Protein AF-A0A4P9C6R0-F1 (afdb_monomer)

Organism: Eubacterium maltosivorans (NCBI:txid2041044)

Secondary structure (DSSP, 8-state):
----HHHHHHHHHHHHHTT--EEEEEEEETTEEEEEEEE-TT---GGG-HHHHHHHHHHHHTTT--EEE-TTSSEEEE--TT---

Sequence (85 aa):
MIVTFREIGALNQLLQEKHLDYKIHLSDACGSQSMWIESLNNAGDPKANKALYEVIDAFFEKMGTELEYTWDKKSFWFKDRSLVF

Radius of gyration: 12.76 Å; Cα contacts (8 Å, |Δi|>4): 108; chains: 1; bounding box: 40×25×30 Å

pLDDT: mean 88.7, std 11.82, range [40.66, 97.88]

Structure (mmCIF, N/CA/C/O backbone):
data_AF-A0A4P9C6R0-F1
#
_entry.id   AF-A0A4P9C6R0-F1
#
loop_
_atom_site.group_PDB
_atom_site.id
_atom_site.type_symbol
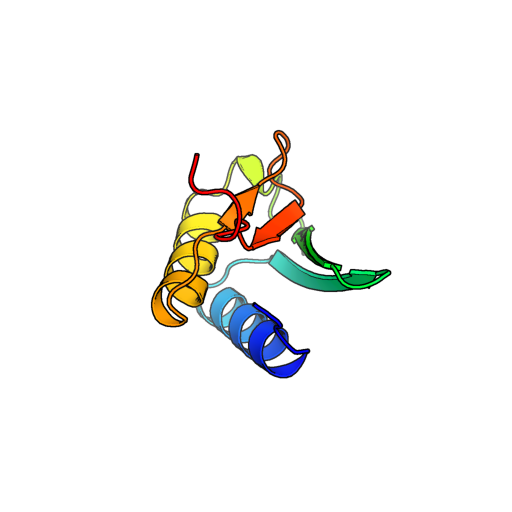_atom_site.label_atom_id
_atom_site.label_alt_id
_atom_site.label_comp_id
_atom_site.label_asym_id
_atom_site.label_entity_id
_atom_site.label_seq_id
_atom_site.pdbx_PDB_ins_code
_atom_site.Cartn_x
_atom_site.Cartn_y
_atom_site.Cartn_z
_atom_site.occupancy
_atom_site.B_iso_or_equiv
_atom_site.auth_seq_id
_atom_site.auth_comp_id
_atom_site.auth_asym_id
_atom_site.auth_atom_id
_atom_site.pdbx_PDB_model_num
ATOM 1 N N . MET A 1 1 ? 7.208 -6.898 -10.729 1.00 74.75 1 MET A N 1
ATOM 2 C CA . MET A 1 1 ? 5.850 -7.418 -11.017 1.00 74.75 1 MET A CA 1
ATOM 3 C C . MET A 1 1 ? 5.045 -6.286 -11.625 1.00 74.75 1 MET A C 1
ATOM 5 O O . MET A 1 1 ? 5.284 -5.154 -11.231 1.00 74.75 1 MET A O 1
ATOM 9 N N . ILE A 1 2 ? 4.153 -6.578 -12.571 1.00 81.81 2 ILE A N 1
ATOM 10 C CA . ILE A 1 2 ? 3.207 -5.595 -13.111 1.00 81.81 2 ILE A CA 1
ATOM 11 C C . ILE A 1 2 ? 1.827 -5.937 -12.554 1.00 81.81 2 ILE A C 1
ATOM 13 O O . ILE A 1 2 ? 1.419 -7.097 -12.613 1.00 81.81 2 ILE A O 1
ATOM 17 N N . VAL A 1 3 ? 1.128 -4.943 -12.022 1.00 86.69 3 VAL A N 1
ATOM 18 C CA . VAL A 1 3 ? -0.269 -5.037 -11.591 1.00 86.69 3 VAL A CA 1
ATOM 19 C C . VAL A 1 3 ? -1.140 -4.134 -12.438 1.00 86.69 3 VAL A C 1
ATOM 21 O O . VAL A 1 3 ? -0.703 -3.099 -12.940 1.00 86.69 3 VAL A O 1
ATOM 24 N N . THR A 1 4 ? -2.382 -4.549 -12.639 1.00 89.94 4 THR A N 1
ATOM 25 C CA . THR A 1 4 ? -3.342 -3.827 -13.466 1.00 89.94 4 THR A CA 1
ATOM 26 C C . THR A 1 4 ? -4.401 -3.166 -12.593 1.00 89.94 4 THR A C 1
ATOM 28 O O . THR A 1 4 ? -4.543 -3.437 -11.397 1.00 89.94 4 THR A O 1
ATOM 31 N N . PHE A 1 5 ? -5.222 -2.323 -13.215 1.00 90.31 5 PHE A N 1
ATOM 32 C CA . PHE A 1 5 ? -6.393 -1.743 -12.562 1.00 90.31 5 PHE A CA 1
ATOM 33 C C . PHE A 1 5 ? -7.362 -2.796 -12.006 1.00 90.31 5 PHE A C 1
ATOM 35 O O . PHE A 1 5 ? -8.106 -2.495 -11.074 1.00 90.31 5 PHE A O 1
ATOM 42 N N . ARG A 1 6 ? -7.355 -4.031 -12.530 1.00 93.44 6 ARG A N 1
ATOM 43 C CA . ARG A 1 6 ? -8.221 -5.110 -12.043 1.00 93.44 6 ARG A CA 1
ATOM 44 C C . ARG A 1 6 ? -7.809 -5.585 -10.654 1.00 93.44 6 ARG A C 1
ATOM 46 O O . ARG A 1 6 ? -8.672 -5.710 -9.789 1.00 93.44 6 ARG A O 1
ATOM 53 N N . GLU A 1 7 ? -6.519 -5.819 -10.423 1.00 94.06 7 GLU A N 1
ATOM 54 C CA . GLU A 1 7 ? -6.020 -6.225 -9.104 1.00 94.06 7 GLU A CA 1
ATOM 55 C C . GLU A 1 7 ? -6.224 -5.106 -8.079 1.00 94.06 7 GLU A C 1
ATOM 57 O O . GLU A 1 7 ? -6.647 -5.364 -6.956 1.00 94.06 7 GLU A O 1
ATOM 62 N N . ILE A 1 8 ? -6.022 -3.853 -8.489 1.00 95.56 8 ILE A N 1
ATOM 63 C CA . ILE A 1 8 ? -6.256 -2.678 -7.637 1.00 95.56 8 ILE A CA 1
ATOM 64 C C . ILE A 1 8 ? -7.745 -2.519 -7.310 1.00 95.56 8 ILE A C 1
ATOM 66 O O . ILE A 1 8 ? -8.101 -2.204 -6.176 1.00 95.56 8 ILE A O 1
ATOM 70 N N . GLY A 1 9 ? -8.631 -2.791 -8.270 1.00 96.62 9 GLY A N 1
ATOM 71 C CA . GLY A 1 9 ? -10.073 -2.852 -8.039 1.00 96.62 9 GLY A CA 1
ATOM 72 C C . GLY A 1 9 ? -10.454 -3.924 -7.016 1.00 96.62 9 GLY A C 1
ATOM 73 O O . GLY A 1 9 ? -11.218 -3.640 -6.097 1.00 96.62 9 GLY A O 1
ATOM 74 N N . ALA A 1 10 ? -9.876 -5.124 -7.125 1.00 97.00 10 ALA A N 1
ATOM 75 C CA . ALA A 1 10 ? -10.112 -6.212 -6.177 1.00 97.00 10 ALA A CA 1
ATOM 76 C C . ALA A 1 10 ? -9.603 -5.880 -4.764 1.00 97.00 10 ALA A C 1
ATOM 78 O O . ALA A 1 10 ? -10.298 -6.139 -3.783 1.00 97.00 10 ALA A O 1
ATOM 79 N N . LEU A 1 11 ? -8.425 -5.259 -4.651 1.00 97.25 11 LEU A N 1
ATOM 80 C CA . LEU A 1 11 ? -7.900 -4.788 -3.369 1.00 97.25 11 LEU A CA 1
ATOM 81 C C . LEU A 1 11 ? -8.810 -3.718 -2.751 1.00 97.25 11 LEU A C 1
ATOM 83 O O . LEU A 1 11 ? -9.138 -3.801 -1.572 1.00 97.25 11 LEU A O 1
ATOM 87 N N . ASN A 1 12 ? -9.274 -2.751 -3.543 1.00 97.88 12 ASN A N 1
ATOM 88 C CA . ASN A 1 12 ? -10.201 -1.724 -3.066 1.00 97.88 12 ASN A CA 1
ATOM 89 C C . ASN A 1 12 ? -11.533 -2.312 -2.591 1.00 97.88 12 ASN A C 1
ATOM 91 O O . ASN A 1 12 ? -12.040 -1.903 -1.549 1.00 97.88 12 ASN A O 1
ATOM 95 N N . GLN A 1 13 ? -12.078 -3.298 -3.305 1.00 97.62 13 GLN A N 1
ATOM 96 C CA . GLN A 1 13 ? -13.276 -4.007 -2.860 1.00 97.62 13 GLN A CA 1
ATOM 97 C C . GLN A 1 13 ? -13.032 -4.728 -1.523 1.00 97.62 13 GLN A C 1
ATOM 99 O O . GLN A 1 13 ? -13.852 -4.632 -0.615 1.00 97.62 13 GLN A O 1
ATOM 104 N N . LEU A 1 14 ? -11.879 -5.383 -1.358 1.00 97.50 14 LEU A N 1
ATOM 105 C CA . LEU A 1 14 ? -11.519 -6.057 -0.108 1.00 97.50 14 LEU A CA 1
ATOM 106 C C . LEU A 1 14 ? -11.393 -5.083 1.076 1.00 97.50 14 LEU A C 1
ATOM 108 O O . LEU A 1 14 ? -11.786 -5.419 2.194 1.00 97.50 14 LEU A O 1
ATOM 112 N N . LEU A 1 15 ? -10.852 -3.883 0.850 1.00 96.75 15 LEU A N 1
ATOM 113 C CA . LEU A 1 15 ? -10.796 -2.836 1.875 1.00 96.75 15 LEU A CA 1
ATOM 114 C C . LEU A 1 15 ? -12.207 -2.396 2.289 1.00 96.75 15 LEU A C 1
ATOM 116 O O . LEU A 1 15 ? -12.492 -2.317 3.484 1.00 96.75 15 LEU A O 1
ATOM 120 N N . GLN A 1 16 ? -13.112 -2.217 1.323 1.00 95.38 16 GLN A N 1
ATOM 121 C CA . GLN A 1 16 ? -14.516 -1.887 1.590 1.00 95.38 16 GLN A CA 1
ATOM 122 C C . GLN A 1 16 ? -15.237 -2.985 2.382 1.00 95.38 16 GLN A C 1
ATOM 124 O O . GLN A 1 16 ? -15.911 -2.683 3.366 1.00 95.38 16 GLN A O 1
ATOM 129 N N . GLU A 1 17 ? -15.059 -4.256 2.014 1.00 96.50 17 GLU A N 1
ATOM 130 C CA . GLU A 1 17 ? -15.629 -5.411 2.732 1.00 96.50 17 GLU A CA 1
ATOM 131 C C . GLU A 1 17 ? -15.138 -5.506 4.186 1.00 96.50 17 GLU A C 1
ATOM 133 O O . GLU A 1 17 ? -15.825 -6.051 5.048 1.00 96.50 17 GLU A O 1
ATOM 138 N N . LYS A 1 18 ? -13.953 -4.959 4.473 1.00 95.00 18 LYS A N 1
ATOM 139 C CA . LYS A 1 18 ? -13.366 -4.889 5.818 1.00 95.00 18 LYS A CA 1
ATOM 140 C C . LYS A 1 18 ? -13.675 -3.589 6.557 1.00 95.00 18 LYS A C 1
ATOM 142 O O . LYS A 1 18 ? -13.137 -3.389 7.643 1.00 95.00 18 LYS A O 1
ATOM 147 N N . HIS A 1 19 ? -14.524 -2.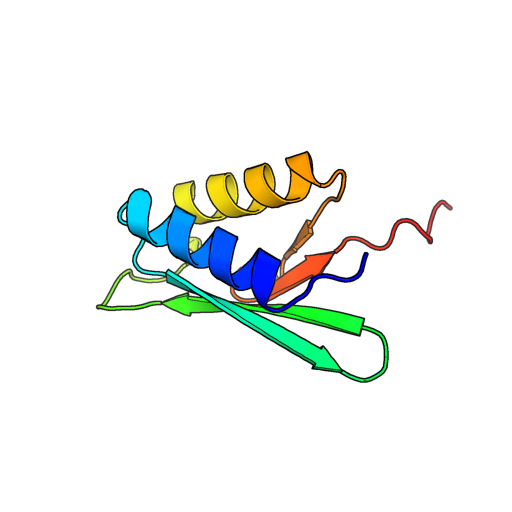729 5.992 1.00 94.06 19 HIS A N 1
ATOM 148 C CA . HIS A 1 19 ? -14.844 -1.407 6.534 1.00 94.06 19 HIS A CA 1
ATOM 149 C C . HIS A 1 19 ? -13.595 -0.539 6.765 1.00 94.06 19 HIS A C 1
ATOM 151 O O . HIS A 1 19 ? -13.507 0.214 7.734 1.00 94.06 19 HIS A O 1
ATOM 157 N N . LEU A 1 20 ? -12.606 -0.670 5.878 1.00 94.56 20 LEU A N 1
ATOM 158 C CA . LEU A 1 20 ? -11.422 0.175 5.842 1.00 94.56 20 LEU A CA 1
ATOM 159 C C . LEU A 1 20 ? -11.651 1.275 4.807 1.00 94.56 20 LEU A C 1
ATOM 161 O O . LEU A 1 20 ? -11.595 1.029 3.603 1.00 94.56 20 LEU A O 1
ATOM 165 N N . ASP A 1 21 ? -11.885 2.491 5.290 1.00 95.00 21 ASP A N 1
ATOM 166 C CA . ASP A 1 21 ? -12.173 3.680 4.482 1.00 95.00 21 ASP A CA 1
ATOM 167 C C . ASP A 1 21 ? -10.900 4.256 3.828 1.00 95.00 21 ASP A C 1
ATOM 169 O O . ASP A 1 21 ? -10.537 5.419 4.004 1.00 95.00 21 ASP A O 1
ATOM 173 N N . TYR A 1 22 ? -10.202 3.425 3.056 1.00 95.88 22 TYR A N 1
ATOM 174 C CA . TYR A 1 22 ? -9.049 3.814 2.250 1.00 95.88 22 TYR A CA 1
ATOM 175 C C . TYR A 1 22 ? -9.213 3.344 0.813 1.00 95.88 22 TYR A C 1
ATOM 177 O O . TYR A 1 22 ? -9.854 2.330 0.534 1.00 95.88 22 TYR A O 1
ATOM 185 N N . LYS A 1 23 ? -8.581 4.070 -0.105 1.00 96.44 23 LYS A N 1
ATOM 186 C CA . LYS A 1 23 ? -8.537 3.722 -1.520 1.00 96.44 23 LYS A CA 1
ATOM 187 C C . LYS A 1 23 ? -7.103 3.662 -2.011 1.00 96.44 23 LYS A C 1
ATOM 189 O O . LYS A 1 23 ? -6.313 4.573 -1.785 1.00 96.44 23 LYS A O 1
ATOM 194 N N . ILE A 1 24 ? -6.788 2.585 -2.711 1.00 96.94 24 ILE A N 1
ATOM 195 C CA . ILE A 1 24 ? -5.517 2.370 -3.385 1.00 96.94 24 ILE A CA 1
ATOM 196 C C . ILE A 1 24 ? -5.649 2.833 -4.824 1.00 96.94 24 ILE A C 1
ATOM 198 O O . ILE A 1 24 ? -6.583 2.457 -5.541 1.00 96.94 24 ILE A O 1
ATOM 202 N N . HIS A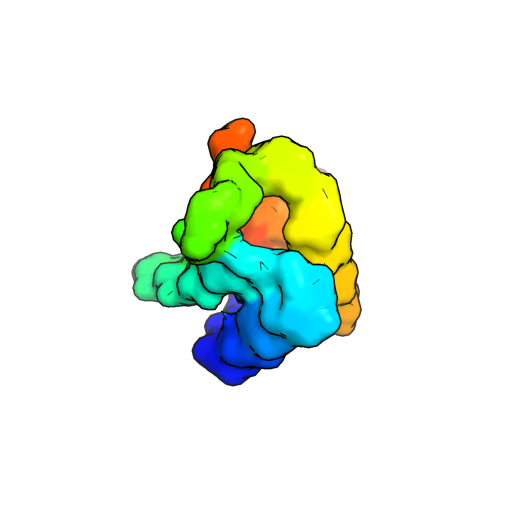 1 25 ? -4.678 3.621 -5.250 1.00 96.12 25 HIS A N 1
ATOM 203 C CA . HIS A 1 25 ? -4.550 4.073 -6.622 1.00 96.12 25 HIS A CA 1
ATOM 204 C C . HIS A 1 25 ? -3.245 3.564 -7.222 1.00 96.12 25 HIS A C 1
ATOM 206 O O . HIS A 1 25 ? -2.259 3.389 -6.509 1.00 96.12 25 HIS A O 1
ATOM 212 N N . LEU A 1 26 ? -3.252 3.338 -8.534 1.00 94.31 26 LEU A N 1
ATOM 213 C CA . LEU A 1 26 ? -2.099 2.878 -9.302 1.00 94.31 26 LEU A CA 1
ATOM 214 C C . LEU A 1 26 ? -1.505 4.040 -10.091 1.00 94.31 26 LEU A C 1
ATOM 216 O O . LEU A 1 26 ? -2.212 4.690 -10.861 1.00 94.31 26 LEU A O 1
ATOM 220 N N . SER A 1 27 ? -0.209 4.266 -9.912 1.00 91.56 27 SER A N 1
ATOM 221 C CA . SER A 1 27 ? 0.607 5.176 -10.707 1.00 91.56 27 SER A CA 1
ATOM 222 C C . SER A 1 27 ? 1.569 4.342 -11.540 1.00 91.56 27 SER A C 1
ATOM 224 O O . SER A 1 27 ? 2.391 3.605 -10.993 1.00 91.56 27 SER A O 1
ATOM 226 N N . ASP A 1 28 ? 1.470 4.455 -12.857 1.00 86.06 28 ASP A N 1
ATOM 227 C CA . ASP A 1 28 ? 2.388 3.813 -13.792 1.00 86.06 28 ASP A CA 1
ATOM 228 C C . ASP A 1 28 ? 3.202 4.902 -14.493 1.00 86.06 28 ASP A C 1
ATOM 230 O O . ASP A 1 28 ? 2.642 5.757 -15.184 1.00 86.06 28 ASP A O 1
ATOM 234 N N . ALA A 1 29 ? 4.516 4.918 -14.263 1.00 75.75 29 ALA A N 1
ATOM 235 C CA . ALA A 1 29 ? 5.414 5.912 -14.836 1.00 75.75 29 ALA A CA 1
ATOM 236 C C . ALA A 1 29 ? 6.740 5.275 -15.273 1.00 75.75 29 ALA A C 1
ATOM 238 O O . ALA A 1 29 ? 7.450 4.652 -14.480 1.00 75.75 29 ALA A O 1
ATOM 239 N N . CYS A 1 30 ? 7.085 5.479 -16.551 1.00 65.62 30 CYS A N 1
ATOM 240 C CA . CYS A 1 30 ? 8.381 5.157 -17.164 1.00 65.62 30 CYS A CA 1
ATOM 241 C C . CYS A 1 30 ? 8.956 3.774 -16.791 1.00 65.62 30 CYS A C 1
ATOM 243 O O . CYS A 1 30 ? 10.137 3.656 -16.479 1.00 65.62 30 CYS A O 1
ATOM 245 N N . GLY A 1 31 ? 8.129 2.722 -16.843 1.00 68.94 31 GLY A N 1
ATOM 246 C CA . GLY A 1 31 ? 8.568 1.337 -16.620 1.00 68.94 31 GLY A CA 1
ATOM 247 C C . GLY A 1 31 ? 8.604 0.900 -15.153 1.00 68.94 31 GLY A C 1
ATOM 248 O O . GLY A 1 31 ? 9.071 -0.200 -14.862 1.00 68.94 31 GLY A O 1
ATOM 249 N N . SER A 1 32 ? 8.087 1.726 -14.241 1.00 79.75 32 SER A N 1
ATOM 250 C CA . SER A 1 32 ? 7.900 1.391 -12.830 1.00 79.75 32 SER A CA 1
ATOM 251 C C . SER A 1 32 ? 6.474 1.698 -12.386 1.00 79.75 32 SER A C 1
ATOM 253 O O . SER A 1 32 ? 5.876 2.692 -12.802 1.00 79.75 32 SER A O 1
ATOM 255 N N . GLN A 1 33 ? 5.939 0.842 -11.521 1.00 89.50 33 GLN A N 1
ATOM 256 C CA . GLN A 1 33 ? 4.625 1.032 -10.925 1.00 89.50 33 GLN A CA 1
ATOM 257 C C . GLN A 1 33 ? 4.768 1.345 -9.442 1.00 89.50 33 GLN A C 1
ATOM 259 O O . GLN A 1 33 ? 5.554 0.720 -8.729 1.00 89.50 33 GLN A O 1
ATOM 264 N N . SER A 1 34 ? 3.974 2.303 -8.986 1.00 92.44 34 SER A N 1
ATOM 265 C CA . SER A 1 34 ? 3.815 2.633 -7.576 1.00 92.44 34 SER A CA 1
ATOM 266 C C . SER A 1 34 ? 2.338 2.772 -7.250 1.00 92.44 34 SER A C 1
ATOM 268 O O . SER A 1 34 ? 1.500 3.011 -8.119 1.00 92.44 34 SER A O 1
ATOM 270 N N . MET A 1 35 ? 2.012 2.611 -5.980 1.00 95.12 35 MET A N 1
ATOM 271 C CA . MET A 1 35 ? 0.663 2.731 -5.469 1.00 95.12 35 MET A CA 1
ATOM 272 C C . MET A 1 35 ? 0.642 3.775 -4.362 1.00 95.12 35 MET A C 1
ATOM 274 O O . MET A 1 35 ? 1.610 3.903 -3.609 1.00 95.12 35 MET A O 1
ATOM 278 N N . TRP A 1 36 ? -0.459 4.515 -4.248 1.00 95.38 36 TRP A N 1
ATOM 279 C CA . TRP A 1 36 ? -0.670 5.443 -3.138 1.00 95.38 36 TRP A CA 1
ATOM 280 C C . TRP A 1 36 ? -2.014 5.214 -2.458 1.00 95.38 36 TRP A C 1
ATOM 282 O O . TRP A 1 36 ? -2.985 4.761 -3.072 1.00 95.38 36 TRP A O 1
ATOM 292 N N . ILE A 1 37 ? -2.033 5.517 -1.166 1.00 96.31 37 ILE A N 1
ATOM 293 C CA . ILE A 1 37 ? -3.155 5.326 -0.261 1.00 96.31 37 ILE A CA 1
ATOM 294 C C . ILE A 1 37 ? -3.844 6.673 -0.061 1.00 96.31 37 ILE A C 1
ATOM 296 O O . ILE A 1 37 ? -3.259 7.632 0.445 1.00 96.31 37 ILE A O 1
ATOM 300 N N . GLU A 1 38 ? -5.115 6.730 -0.425 1.00 94.88 38 GLU A N 1
ATOM 301 C CA . GLU A 1 38 ? -6.020 7.829 -0.122 1.00 94.88 38 GLU A CA 1
ATOM 302 C C . GLU A 1 38 ? -6.873 7.469 1.102 1.00 94.88 38 GLU A C 1
ATOM 304 O O . GLU A 1 38 ? -7.429 6.375 1.176 1.00 94.88 38 GLU A O 1
ATOM 309 N N . SER A 1 39 ? -6.976 8.392 2.059 1.00 93.50 39 SER A N 1
ATOM 310 C CA . SER A 1 39 ? -7.872 8.283 3.217 1.00 93.50 39 SER A CA 1
ATOM 311 C C . SER A 1 39 ? -9.242 8.856 2.855 1.00 93.50 39 SER A C 1
ATOM 313 O O . SER A 1 39 ? -9.323 9.979 2.353 1.00 93.50 39 SER A O 1
AT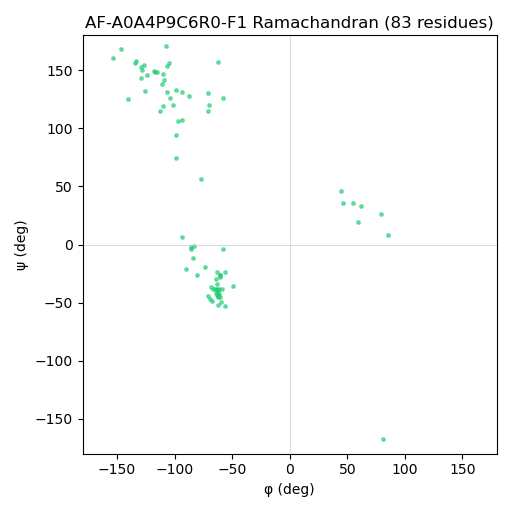OM 315 N N . LEU A 1 40 ? -10.311 8.096 3.090 1.00 92.75 40 LEU A N 1
ATOM 316 C CA . LEU A 1 40 ? -11.696 8.495 2.831 1.00 92.75 40 LEU A CA 1
ATOM 317 C C . LEU A 1 40 ? -12.404 8.839 4.149 1.00 92.75 40 LEU A C 1
ATOM 319 O O . LEU A 1 40 ? -12.015 8.357 5.204 1.00 92.75 40 LEU A O 1
ATOM 323 N N . ASN A 1 41 ? -13.456 9.664 4.101 1.00 84.44 41 ASN A N 1
ATOM 324 C CA . ASN A 1 41 ? -14.409 9.882 5.207 1.00 84.44 41 ASN A CA 1
ATOM 325 C C . ASN A 1 41 ? -13.799 10.109 6.611 1.00 84.44 41 ASN A C 1
ATOM 327 O O . ASN A 1 41 ? -14.377 9.697 7.612 1.00 84.44 41 ASN A O 1
ATOM 331 N N . ASN A 1 42 ? -12.653 10.792 6.705 1.00 78.69 42 ASN A N 1
ATOM 332 C CA . ASN A 1 42 ? -11.907 10.984 7.957 1.00 78.69 42 ASN A CA 1
ATOM 333 C C . ASN A 1 42 ? -11.391 9.686 8.612 1.00 78.69 42 ASN A C 1
ATOM 335 O O . ASN A 1 42 ? -11.229 9.649 9.831 1.00 78.69 42 ASN A O 1
ATOM 339 N N . ALA A 1 43 ? -11.029 8.663 7.830 1.00 81.06 43 ALA A N 1
ATOM 340 C CA . ALA A 1 43 ? -10.373 7.437 8.308 1.00 81.06 43 ALA A CA 1
ATOM 341 C C . ALA A 1 43 ? -9.036 7.682 9.041 1.00 81.06 43 ALA A C 1
ATOM 343 O O . ALA A 1 43 ? -8.415 6.757 9.564 1.00 81.06 43 ALA A O 1
ATOM 344 N N . GLY A 1 44 ? -8.576 8.933 9.092 1.00 84.06 44 GLY A N 1
ATOM 345 C CA . GLY A 1 44 ? -7.365 9.346 9.780 1.00 84.06 44 GLY A CA 1
ATOM 346 C C . GLY A 1 44 ? -6.114 9.074 8.953 1.00 84.06 44 GLY A C 1
ATOM 347 O O . GLY A 1 44 ? -6.178 8.817 7.747 1.00 84.06 44 GLY A O 1
ATOM 348 N N . ASP A 1 45 ? -4.963 9.177 9.614 1.00 87.12 45 ASP A N 1
ATOM 349 C CA . ASP A 1 45 ? -3.662 8.925 9.001 1.00 87.12 45 ASP A CA 1
ATOM 350 C C . ASP A 1 45 ? -3.500 7.422 8.708 1.00 87.12 45 ASP A C 1
ATOM 352 O O . ASP A 1 45 ? -3.514 6.624 9.655 1.00 87.12 45 ASP A O 1
ATOM 356 N N . PRO A 1 46 ? -3.303 7.014 7.435 1.00 86.94 46 PRO A N 1
ATOM 357 C CA . PRO A 1 46 ? -3.023 5.627 7.085 1.00 86.94 46 PRO A CA 1
ATOM 358 C C . PRO A 1 46 ? -1.915 5.011 7.932 1.00 86.94 46 PRO A C 1
ATOM 360 O O . PRO A 1 46 ? -1.985 3.829 8.255 1.00 86.94 46 PRO A O 1
ATOM 363 N N . LYS A 1 47 ? -0.885 5.775 8.317 1.00 87.69 47 LYS A N 1
ATOM 364 C CA . LYS A 1 47 ? 0.261 5.271 9.089 1.00 87.69 47 LYS A CA 1
ATOM 365 C C . LYS A 1 47 ? -0.132 4.699 10.454 1.00 87.69 47 LYS A C 1
ATOM 367 O O . LYS A 1 47 ? 0.564 3.826 10.969 1.00 87.69 47 LYS A O 1
ATOM 372 N N . ALA A 1 48 ? -1.241 5.164 11.027 1.00 87.56 48 ALA A N 1
ATOM 373 C CA . ALA A 1 48 ? -1.757 4.686 12.307 1.00 87.56 48 ALA A CA 1
ATOM 374 C C . ALA A 1 48 ? -2.609 3.408 12.181 1.00 87.56 48 ALA A C 1
ATOM 376 O O . ALA A 1 48 ? -2.915 2.775 13.192 1.00 87.56 48 ALA A O 1
ATOM 377 N N . ASN A 1 49 ? -2.991 3.005 10.964 1.00 90.88 49 ASN A N 1
ATOM 378 C CA . ASN A 1 49 ? -3.904 1.890 10.741 1.00 90.88 49 ASN A CA 1
ATOM 379 C C . ASN A 1 49 ? -3.152 0.599 10.382 1.00 90.88 49 ASN A C 1
ATOM 381 O O . ASN A 1 49 ? -2.837 0.338 9.225 1.00 90.88 49 ASN A O 1
ATOM 385 N N . LYS A 1 50 ? -2.874 -0.242 11.383 1.00 93.62 50 LYS A N 1
ATOM 386 C CA . LYS A 1 50 ? -2.179 -1.526 11.179 1.00 93.62 50 LYS A CA 1
ATOM 387 C C . LYS A 1 50 ? -2.971 -2.501 10.297 1.00 93.62 50 LYS A C 1
ATOM 389 O O . LYS A 1 50 ? -2.376 -3.175 9.462 1.00 93.62 50 LYS A O 1
ATOM 394 N N . ALA A 1 51 ? -4.295 -2.543 10.459 1.00 94.75 51 ALA A N 1
ATOM 395 C CA . ALA A 1 51 ? -5.167 -3.455 9.720 1.00 94.75 51 ALA A CA 1
ATOM 396 C C . ALA A 1 51 ? -5.141 -3.178 8.208 1.00 94.75 51 ALA A C 1
ATOM 398 O O . ALA A 1 51 ? -5.195 -4.113 7.414 1.00 94.75 51 ALA A O 1
ATOM 399 N N . LEU A 1 52 ? -4.992 -1.912 7.807 1.00 96.31 52 LEU A N 1
ATOM 400 C CA . LEU A 1 52 ? -4.802 -1.527 6.410 1.00 96.31 52 LEU A CA 1
ATOM 401 C C . LEU A 1 52 ? -3.588 -2.226 5.785 1.00 96.31 52 LEU A C 1
ATOM 403 O O . LEU A 1 52 ? -3.729 -2.879 4.752 1.00 96.31 52 LEU A O 1
ATOM 407 N N . TYR A 1 53 ? -2.414 -2.127 6.414 1.00 95.94 53 TYR A N 1
ATOM 408 C CA . TYR A 1 53 ? -1.196 -2.741 5.871 1.00 95.94 53 TYR A CA 1
ATOM 409 C C . TYR A 1 53 ? -1.253 -4.263 5.909 1.00 95.94 53 TYR A C 1
A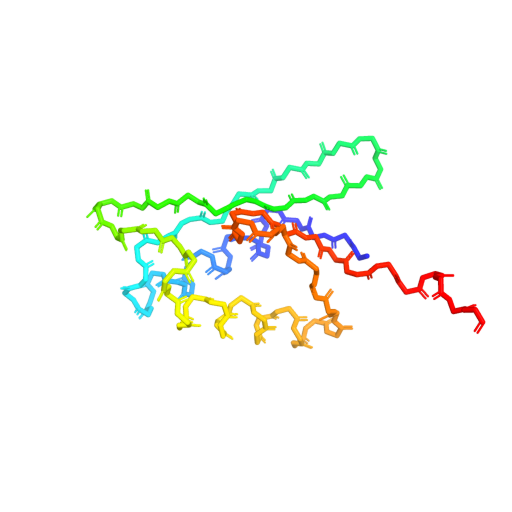TOM 411 O O . TYR A 1 53 ? -0.834 -4.887 4.948 1.00 95.94 53 TYR A O 1
ATOM 419 N N . GLU A 1 54 ? -1.842 -4.864 6.946 1.00 96.06 54 GLU A N 1
ATOM 420 C CA . GLU A 1 54 ? -2.031 -6.321 6.993 1.00 96.06 54 GLU A CA 1
ATOM 421 C C . GLU A 1 54 ? -2.865 -6.830 5.807 1.00 96.06 54 GLU A C 1
ATOM 423 O O . GLU A 1 54 ? -2.561 -7.878 5.240 1.00 96.06 54 GLU A O 1
ATOM 428 N N . VAL A 1 55 ? -3.895 -6.085 5.391 1.00 97.06 55 VAL A N 1
ATOM 429 C CA . VAL A 1 55 ? -4.715 -6.439 4.222 1.00 97.06 55 VAL A CA 1
ATOM 430 C C . VAL A 1 55 ? -3.949 -6.256 2.916 1.00 97.06 55 VAL A C 1
ATOM 432 O O . VAL A 1 55 ? -4.016 -7.135 2.058 1.00 97.06 55 VAL A O 1
ATOM 435 N N . ILE A 1 56 ? -3.231 -5.139 2.764 1.00 96.44 56 ILE A N 1
ATOM 436 C CA . ILE A 1 56 ? -2.421 -4.857 1.571 1.00 96.44 56 ILE A CA 1
ATOM 437 C C . ILE A 1 56 ? -1.318 -5.915 1.425 1.00 96.44 56 ILE A C 1
ATOM 439 O O . ILE A 1 56 ? -1.224 -6.557 0.380 1.00 96.44 56 ILE A O 1
ATOM 443 N N . ASP A 1 57 ? -0.535 -6.149 2.478 1.00 95.81 57 ASP A N 1
ATOM 444 C CA . ASP A 1 57 ? 0.566 -7.112 2.479 1.00 95.81 57 ASP A CA 1
ATOM 445 C C . ASP A 1 57 ? 0.051 -8.522 2.179 1.00 95.81 57 ASP A C 1
ATOM 447 O O . ASP A 1 57 ? 0.531 -9.159 1.245 1.00 95.81 57 ASP A O 1
ATOM 451 N N . ALA A 1 58 ? -1.000 -8.984 2.868 1.00 96.00 58 ALA A N 1
ATOM 452 C CA . ALA A 1 58 ? -1.562 -10.315 2.634 1.00 96.00 58 ALA A CA 1
ATOM 453 C C . ALA A 1 58 ? -2.155 -10.485 1.225 1.00 96.00 58 ALA A C 1
ATOM 455 O O . ALA A 1 58 ? -2.197 -11.600 0.695 1.00 96.00 58 ALA A O 1
ATOM 456 N N . PHE A 1 59 ? -2.654 -9.410 0.608 1.00 95.69 59 PHE A N 1
ATOM 457 C CA . PHE A 1 59 ? -3.152 -9.450 -0.765 1.00 95.69 59 PHE A CA 1
ATOM 458 C C . PHE A 1 59 ? -2.012 -9.703 -1.757 1.00 95.69 59 PHE A C 1
ATOM 460 O O . PHE A 1 59 ? -2.112 -10.601 -2.594 1.00 95.69 59 PHE A O 1
ATOM 467 N N . PHE A 1 60 ? -0.913 -8.957 -1.639 1.00 93.19 60 PHE A N 1
ATOM 468 C CA . PHE A 1 60 ? 0.221 -9.066 -2.558 1.00 93.19 60 PHE A CA 1
ATOM 469 C C . PHE A 1 60 ? 1.157 -10.242 -2.235 1.00 93.19 60 PHE A C 1
ATOM 471 O O . PHE A 1 60 ? 1.737 -10.831 -3.149 1.00 93.19 60 PHE A O 1
ATOM 478 N N . GLU A 1 61 ? 1.220 -10.693 -0.983 1.00 92.06 61 GLU A N 1
ATOM 479 C CA . GLU A 1 6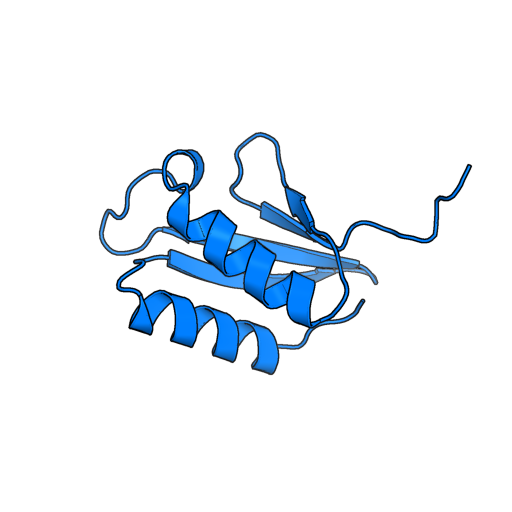1 ? 1.931 -11.916 -0.596 1.00 92.06 61 GLU A CA 1
ATOM 480 C C . GLU A 1 61 ? 1.331 -13.150 -1.287 1.00 92.06 61 GLU A C 1
ATOM 482 O O . GLU A 1 61 ? 2.067 -13.998 -1.791 1.00 92.06 61 GLU A O 1
ATOM 487 N N . LYS A 1 62 ? -0.001 -13.211 -1.438 1.00 91.81 62 LYS A N 1
ATOM 488 C CA . LYS A 1 62 ? -0.678 -14.259 -2.232 1.00 91.81 62 LYS A CA 1
ATOM 489 C C . LYS A 1 62 ? -0.308 -14.227 -3.714 1.00 91.81 62 LYS A C 1
ATOM 491 O O . LYS A 1 62 ? -0.425 -15.245 -4.391 1.00 91.81 62 LYS A O 1
ATOM 496 N N . MET A 1 63 ? 0.141 -13.079 -4.217 1.00 89.25 63 MET A N 1
ATOM 497 C CA . MET A 1 63 ? 0.681 -12.933 -5.571 1.00 89.25 63 MET A CA 1
ATOM 498 C C . MET A 1 63 ? 2.179 -13.274 -5.634 1.00 89.25 63 MET A C 1
ATOM 500 O O . MET A 1 63 ? 2.770 -13.268 -6.712 1.00 89.25 63 MET A O 1
ATOM 504 N N . GLY A 1 64 ? 2.799 -13.598 -4.498 1.00 88.88 64 GLY A N 1
ATOM 505 C CA . GLY A 1 64 ? 4.195 -14.000 -4.396 1.00 88.88 64 GLY A CA 1
ATOM 506 C C . GLY A 1 64 ? 5.170 -12.830 -4.446 1.00 88.88 64 GLY A C 1
ATOM 507 O O . GLY A 1 64 ? 6.308 -13.031 -4.871 1.00 88.88 64 GLY A O 1
ATOM 508 N N . THR A 1 65 ? 4.764 -11.623 -4.045 1.00 85.31 65 THR A N 1
ATOM 509 C CA . THR A 1 65 ? 5.614 -10.421 -4.035 1.00 85.31 65 THR A CA 1
ATOM 510 C C . THR A 1 65 ? 5.629 -9.744 -2.663 1.00 85.31 65 THR A C 1
ATOM 512 O O . THR A 1 65 ? 4.704 -9.901 -1.875 1.00 85.31 65 THR A O 1
ATOM 515 N N . GLU A 1 66 ? 6.709 -9.016 -2.385 1.00 88.75 66 GLU A N 1
ATOM 516 C CA . GLU A 1 66 ? 6.872 -8.192 -1.185 1.00 88.75 66 GLU A CA 1
ATOM 517 C C . GLU A 1 66 ? 6.750 -6.718 -1.565 1.00 88.75 66 GLU A C 1
ATOM 519 O O . GLU A 1 66 ? 7.070 -6.330 -2.694 1.00 88.75 66 GLU A O 1
ATOM 524 N N . LEU A 1 67 ? 6.330 -5.897 -0.608 1.00 92.75 67 LEU A N 1
ATOM 525 C CA . LEU A 1 67 ? 6.161 -4.464 -0.794 1.00 92.75 67 LEU A CA 1
ATOM 526 C C . LEU A 1 67 ? 7.210 -3.675 -0.024 1.00 92.75 67 LEU A C 1
ATOM 528 O O . LEU A 1 67 ? 7.603 -4.031 1.088 1.00 92.75 67 LEU A O 1
ATOM 532 N N . GLU A 1 68 ? 7.602 -2.552 -0.602 1.00 93.44 68 GLU A N 1
ATOM 533 C CA . GLU A 1 68 ? 8.319 -1.491 0.086 1.00 93.44 68 GLU A CA 1
ATOM 534 C C . GLU A 1 68 ? 7.396 -0.292 0.246 1.00 93.44 68 GLU A C 1
ATOM 536 O O . GLU A 1 68 ? 6.613 0.024 -0.645 1.00 93.44 68 GLU A O 1
ATOM 541 N N . TYR A 1 69 ? 7.496 0.374 1.392 1.00 94.38 69 TYR A N 1
ATOM 542 C CA . TYR A 1 69 ? 6.670 1.522 1.738 1.00 94.38 69 TYR A CA 1
ATOM 543 C C . TYR A 1 69 ? 7.535 2.762 1.911 1.00 94.38 69 TYR A C 1
ATOM 545 O O . TYR A 1 69 ? 8.650 2.691 2.435 1.00 94.38 69 TYR A O 1
ATOM 553 N N . THR A 1 70 ? 6.979 3.924 1.587 1.00 93.88 70 THR A N 1
ATOM 554 C CA . THR A 1 70 ? 7.545 5.201 2.020 1.00 93.88 70 THR A CA 1
ATOM 555 C C . THR A 1 70 ? 7.549 5.312 3.548 1.00 93.88 70 THR A C 1
ATOM 557 O O . THR A 1 70 ? 6.757 4.686 4.257 1.00 93.88 70 THR A O 1
ATOM 560 N N . TRP A 1 71 ? 8.430 6.157 4.087 1.00 91.88 71 TRP A N 1
ATOM 561 C CA . TRP A 1 71 ? 8.547 6.403 5.533 1.00 91.88 71 TRP A CA 1
ATOM 562 C C . TRP A 1 71 ? 7.260 6.979 6.164 1.00 91.88 71 TRP A C 1
ATOM 564 O O . TRP A 1 71 ? 6.992 6.787 7.359 1.00 91.88 71 TRP A O 1
ATOM 574 N N . ASP A 1 72 ? 6.465 7.699 5.368 1.00 91.56 72 ASP A N 1
ATOM 575 C CA . ASP A 1 72 ? 5.163 8.250 5.748 1.00 91.56 72 ASP A CA 1
ATOM 576 C C . ASP A 1 72 ? 4.018 7.248 5.551 1.00 91.56 72 ASP A C 1
ATOM 578 O O . ASP A 1 72 ? 2.890 7.539 5.935 1.00 91.56 72 ASP A O 1
ATOM 582 N N . LYS A 1 73 ? 4.323 6.062 5.005 1.00 92.38 73 LYS A N 1
ATOM 583 C CA . LYS A 1 73 ? 3.394 4.963 4.749 1.00 92.38 73 LYS A CA 1
ATOM 584 C C . LYS A 1 73 ? 2.230 5.324 3.811 1.00 92.38 73 LYS A C 1
ATOM 586 O O . LYS A 1 73 ? 1.239 4.608 3.775 1.00 92.38 73 LYS A O 1
ATOM 591 N N . LYS A 1 74 ? 2.344 6.392 3.016 1.00 93.94 74 LYS A N 1
ATOM 592 C CA . LYS A 1 74 ? 1.299 6.800 2.059 1.00 93.94 74 LYS A CA 1
ATOM 593 C C . LYS A 1 74 ? 1.451 6.186 0.678 1.00 93.94 74 LYS A C 1
ATOM 595 O O . LYS A 1 74 ? 0.463 6.108 -0.045 1.00 93.94 74 LYS A O 1
ATOM 600 N N . SER A 1 75 ? 2.648 5.732 0.329 1.00 94.50 75 SER A N 1
ATOM 601 C CA . SER A 1 75 ? 2.915 5.109 -0.963 1.00 94.50 75 SER A CA 1
ATOM 602 C C . SER A 1 75 ? 3.736 3.842 -0.805 1.00 94.50 75 SER A C 1
ATOM 604 O O . SER A 1 75 ? 4.447 3.658 0.186 1.00 94.50 75 SER A O 1
ATOM 606 N N . PHE A 1 76 ? 3.623 2.959 -1.788 1.00 94.44 76 PHE A N 1
ATOM 607 C CA . PHE A 1 76 ? 4.328 1.687 -1.809 1.00 94.44 76 PHE A CA 1
ATOM 608 C C . PHE A 1 76 ? 4.557 1.183 -3.233 1.00 94.44 76 PHE A C 1
ATOM 610 O O . PHE A 1 76 ? 3.901 1.620 -4.178 1.00 94.44 76 PHE A O 1
ATOM 617 N N . TRP A 1 77 ? 5.506 0.272 -3.393 1.00 93.12 77 TRP A N 1
ATOM 618 C CA . TRP A 1 77 ? 5.841 -0.376 -4.662 1.00 93.12 77 TRP A CA 1
ATOM 619 C C . TRP A 1 77 ? 6.301 -1.810 -4.407 1.00 93.12 77 TRP A C 1
ATOM 621 O O . TRP A 1 77 ? 6.547 -2.209 -3.268 1.00 93.12 77 TRP A O 1
ATOM 631 N N . PHE A 1 78 ? 6.406 -2.607 -5.469 1.00 91.00 78 PHE A N 1
ATOM 632 C CA . PHE A 1 78 ? 6.962 -3.953 -5.359 1.00 91.00 78 PHE A CA 1
ATOM 633 C C . PHE A 1 78 ? 8.456 -3.882 -5.107 1.00 91.00 78 PHE A C 1
ATOM 635 O O . PHE A 1 78 ? 9.179 -3.228 -5.858 1.00 91.00 78 PHE A O 1
ATOM 642 N N . LYS A 1 79 ? 8.918 -4.615 -4.099 1.00 86.94 79 LYS A N 1
ATOM 643 C CA . LYS A 1 79 ? 10.341 -4.788 -3.840 1.00 86.94 79 LYS A CA 1
ATOM 644 C C . LYS A 1 79 ? 11.018 -5.382 -5.071 1.00 86.94 79 LYS A C 1
ATOM 646 O O . LYS A 1 79 ? 10.590 -6.423 -5.584 1.00 86.94 79 LYS A O 1
ATOM 651 N N . ASP A 1 80 ? 12.067 -4.719 -5.545 1.00 74.00 80 ASP A N 1
ATOM 652 C CA . ASP A 1 80 ? 12.829 -5.215 -6.679 1.00 74.00 80 ASP A CA 1
ATOM 653 C C . ASP A 1 80 ? 13.632 -6.454 -6.258 1.00 74.00 80 ASP A C 1
ATOM 655 O O . ASP A 1 80 ? 14.523 -6.390 -5.414 1.00 74.00 80 ASP A O 1
ATOM 659 N N . ARG A 1 81 ? 13.300 -7.609 -6.842 1.00 62.12 81 ARG A N 1
ATOM 660 C CA . ARG A 1 81 ? 14.025 -8.869 -6.612 1.00 62.12 81 ARG A CA 1
ATOM 661 C C . ARG A 1 81 ? 15.272 -9.007 -7.492 1.00 62.12 81 ARG A C 1
ATOM 663 O O . ARG A 1 81 ? 15.967 -10.011 -7.378 1.00 62.12 81 ARG A O 1
A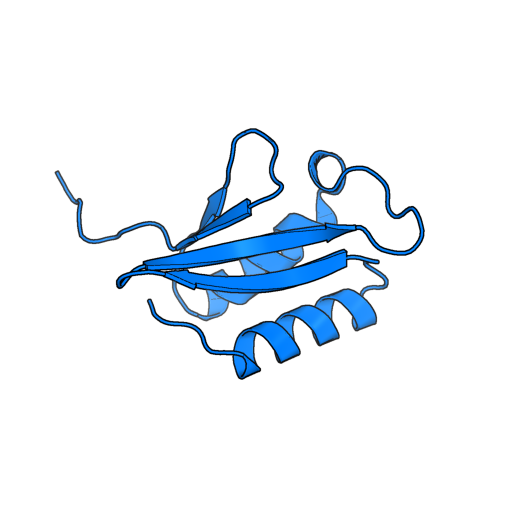TOM 670 N N . SER A 1 82 ? 15.557 -8.029 -8.353 1.00 59.12 82 SER A N 1
ATOM 671 C CA . SER A 1 82 ? 16.734 -8.019 -9.236 1.00 59.12 82 SER A CA 1
ATOM 672 C C . SER A 1 82 ? 18.043 -7.735 -8.496 1.00 59.12 82 SER A C 1
ATOM 674 O O . SER A 1 82 ? 19.113 -8.037 -9.016 1.00 59.12 82 SER A O 1
ATOM 676 N N . LEU A 1 83 ? 17.976 -7.156 -7.293 1.00 46.72 83 LEU A N 1
ATOM 677 C CA . LEU A 1 83 ? 19.141 -6.822 -6.473 1.00 46.72 83 LEU A CA 1
ATOM 678 C C . LEU A 1 83 ? 19.367 -7.906 -5.413 1.00 46.72 83 LEU A C 1
ATOM 680 O O . LEU A 1 83 ? 19.085 -7.720 -4.232 1.00 46.72 83 LEU A O 1
ATOM 684 N N . VAL A 1 84 ? 19.871 -9.058 -5.850 1.00 41.97 84 VAL A N 1
ATOM 685 C CA . VAL A 1 84 ? 20.562 -9.995 -4.956 1.00 41.97 84 VAL A CA 1
ATOM 686 C C . VAL A 1 84 ? 22.048 -9.650 -5.058 1.00 41.97 84 VAL A C 1
ATOM 688 O O . VAL A 1 84 ? 22.643 -9.862 -6.113 1.00 41.97 84 VAL A O 1
ATOM 691 N N . PHE A 1 85 ? 22.604 -9.033 -4.012 1.00 40.66 85 PHE A N 1
ATOM 692 C CA . PHE A 1 85 ? 24.050 -8.822 -3.876 1.00 40.66 85 PHE A CA 1
ATOM 693 C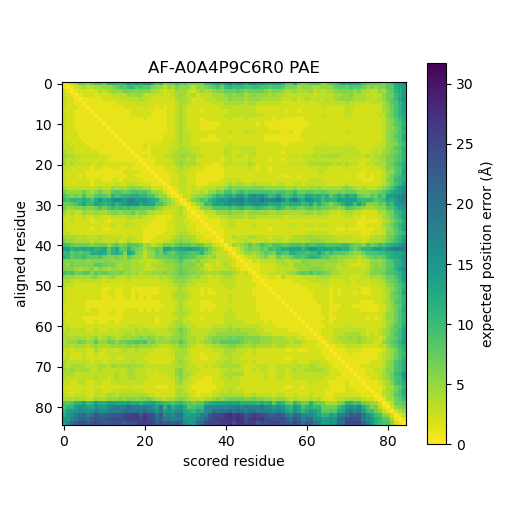 C . PHE A 1 85 ? 24.752 -10.120 -3.475 1.00 40.66 85 PHE A C 1
ATOM 695 O O . PHE A 1 85 ? 24.158 -10.878 -2.672 1.00 40.66 85 PHE A O 1
#

Nearest PDB structures (foldseek):
  3ehj-assembly1_A  TM=4.573E-01  e=1.572E+00  Bacillus subtilis
  4cti-assembly2_B  TM=4.177E-01  e=1.216E+00  Archaeoglobus fulgidus
  5iul-assembly1_A  TM=4.139E-01  e=2.167E+00  Bacillus subtilis subsp. subtilis str. 168
  6liv-assembly3_F  TM=3.999E-01  e=2.032E+00  Papaver somniferum
  7ssj-assembly2_D  TM=3.966E-01  e=2.311E+00  Bacillus subtilis subsp. subtilis str. 168

Mean predicted aligned error: 4.6 Å

InterPro domains:
  IPR061188 RDAC-containing [NF047998] (3-78)

Foldseek 3Di:
DDDDVVLQVVLQVVCVVVVNQKHKDWDDDDNFIKIFIDGHPCSDQPVPDPVSVVSVQVSVVVVVWGWDADPSRGMIGTDDPPDDD

Solvent-accessible surface area (backbone atoms only — not comparable to full-atom values): 5187 Å² total; per-residue (Å²): 137,88,83,52,72,64,61,43,49,52,52,35,51,54,29,53,78,66,74,40,52,46,42,65,44,82,46,79,55,98,95,46,63,38,34,40,60,44,68,34,97,81,61,54,63,65,68,76,41,65,69,59,52,55,52,54,50,56,55,40,43,76,72,74,49,56,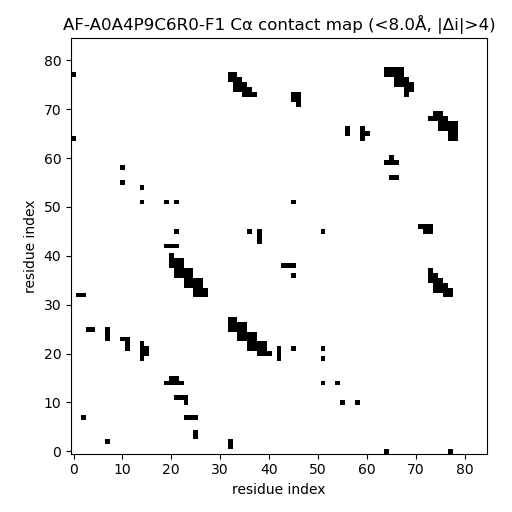76,42,66,45,96,73,51,44,36,35,33,68,55,75,80,85,74,76,130